Protein AF-A0A969BM88-F1 (afdb_monomer_lite)

Foldseek 3Di:
DEAAEDDQALVVVCVVQVVADDPNGDGDYYYDYDPVCVVSVVVNVVPDPDDDDDDDDPVD

pLDDT: mean 87.35, std 4.64, range [67.0, 93.19]

Radius of gyration: 11.85 Å; chains: 1; bounding box: 26×21×30 Å

Secondary structure (DSSP, 8-state):
-EESS--SSHHHHHHHHTTS--TT-----EE---TTTHHHHHHHHHH-SS-------TT-

Structure (mmCIF, N/CA/C/O backbone):
data_AF-A0A969BM88-F1
#
_entry.id   AF-A0A969BM88-F1
#
loop_
_atom_site.group_PDB
_atom_site.id
_atom_site.type_symbol
_atom_site.label_atom_id
_atom_site.label_alt_id
_atom_site.label_comp_id
_atom_site.label_asym_id
_atom_site.label_entity_id
_atom_site.label_seq_id
_atom_site.pdbx_PDB_ins_code
_atom_site.Cartn_x
_atom_site.Cartn_y
_atom_site.Cartn_z
_atom_site.occupancy
_atom_site.B_iso_or_equiv
_atom_site.auth_seq_id
_atom_site.auth_comp_id
_atom_site.auth_asym_id
_atom_site.auth_atom_id
_atom_site.pdbx_PDB_model_num
ATOM 1 N N . MET A 1 1 ? 4.176 -12.340 -2.939 1.00 87.38 1 MET A N 1
ATOM 2 C CA . MET A 1 1 ? 4.854 -11.663 -1.805 1.00 87.38 1 MET A CA 1
ATOM 3 C C . MET A 1 1 ? 3.780 -11.227 -0.821 1.00 87.38 1 MET A C 1
ATOM 5 O O . MET A 1 1 ? 2.691 -10.915 -1.279 1.00 87.38 1 MET A O 1
ATOM 9 N N . ILE A 1 2 ? 4.028 -11.282 0.487 1.00 91.69 2 ILE A N 1
ATOM 10 C CA . ILE A 1 2 ? 3.032 -10.894 1.495 1.00 91.69 2 ILE A CA 1
ATOM 11 C C . ILE A 1 2 ? 3.654 -9.829 2.401 1.00 91.69 2 ILE A C 1
ATOM 13 O O . ILE A 1 2 ? 4.710 -10.063 2.988 1.00 91.69 2 ILE A O 1
ATOM 17 N N . ASN A 1 3 ? 3.029 -8.657 2.475 1.00 91.19 3 ASN A N 1
ATOM 18 C CA . ASN A 1 3 ? 3.292 -7.654 3.499 1.00 91.19 3 ASN A CA 1
ATOM 19 C C . ASN A 1 3 ? 2.406 -7.976 4.708 1.00 91.19 3 ASN A C 1
ATOM 21 O O . ASN A 1 3 ? 1.185 -7.982 4.577 1.00 91.19 3 ASN A O 1
ATOM 25 N N . TYR A 1 4 ? 3.011 -8.252 5.861 1.00 91.69 4 TYR A N 1
ATOM 26 C CA . TYR A 1 4 ? 2.268 -8.489 7.105 1.00 91.69 4 TYR A CA 1
ATOM 27 C C . TYR A 1 4 ? 1.756 -7.204 7.762 1.00 91.69 4 TYR A C 1
ATOM 29 O O . TYR A 1 4 ? 0.855 -7.273 8.581 1.00 91.69 4 TYR A O 1
ATOM 37 N N . GLU A 1 5 ? 2.315 -6.064 7.371 1.00 90.31 5 GLU A N 1
ATOM 38 C CA . GLU A 1 5 ? 1.953 -4.722 7.825 1.00 90.31 5 GLU A CA 1
ATOM 39 C C . GLU A 1 5 ? 1.990 -3.793 6.613 1.00 90.31 5 GLU A C 1
ATOM 41 O O . GLU A 1 5 ? 2.767 -4.033 5.663 1.00 90.31 5 GLU A O 1
ATOM 46 N N . LEU A 1 6 ? 1.175 -2.741 6.628 1.00 91.81 6 LEU A N 1
ATOM 47 C CA . LEU A 1 6 ? 1.154 -1.780 5.541 1.00 91.81 6 LEU A CA 1
ATOM 48 C C . LEU A 1 6 ? 2.452 -0.947 5.558 1.00 91.81 6 LEU A C 1
ATOM 50 O O . LEU A 1 6 ? 2.799 -0.359 6.575 1.00 91.81 6 LEU A O 1
ATOM 54 N N . PRO A 1 7 ? 3.202 -0.858 4.443 1.00 91.69 7 PRO A N 1
ATOM 55 C CA . PRO A 1 7 ? 4.365 0.026 4.381 1.00 91.69 7 PRO A CA 1
ATOM 56 C C . PRO A 1 7 ? 3.964 1.496 4.553 1.00 91.69 7 PRO A C 1
ATOM 58 O O . PRO A 1 7 ? 2.977 1.916 3.965 1.00 91.69 7 PRO A O 1
ATOM 61 N N . ASP A 1 8 ? 4.775 2.309 5.231 1.00 89.06 8 ASP A N 1
ATOM 62 C CA . ASP A 1 8 ? 4.441 3.725 5.481 1.00 89.06 8 ASP A CA 1
ATOM 63 C C . ASP A 1 8 ? 4.408 4.606 4.220 1.00 89.06 8 ASP A C 1
ATOM 65 O O . ASP A 1 8 ? 3.771 5.661 4.197 1.00 89.06 8 ASP A O 1
ATOM 69 N N . THR A 1 9 ? 5.123 4.202 3.163 1.00 89.81 9 THR A N 1
ATOM 70 C C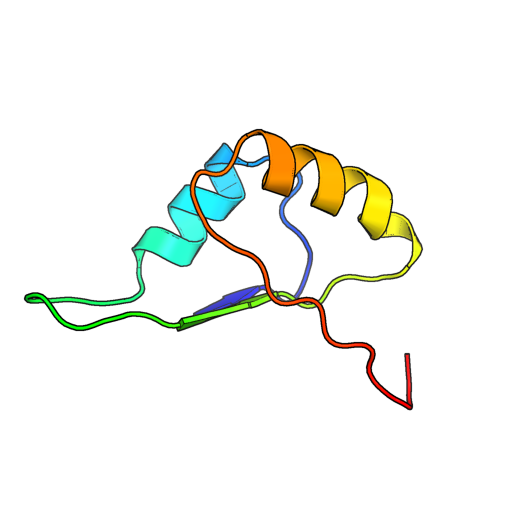A . THR A 1 9 ? 5.288 4.991 1.934 1.00 89.81 9 THR A CA 1
ATOM 71 C C . THR A 1 9 ? 5.045 4.163 0.672 1.00 89.81 9 THR A C 1
ATOM 73 O O . THR A 1 9 ? 5.305 2.957 0.617 1.00 89.81 9 THR A O 1
ATOM 76 N N . ALA A 1 10 ? 4.586 4.835 -0.390 1.00 89.94 10 ALA A N 1
ATOM 77 C CA . ALA A 1 10 ? 4.345 4.211 -1.694 1.00 89.94 10 ALA A CA 1
ATOM 78 C C . ALA A 1 10 ? 5.632 3.677 -2.350 1.00 89.94 10 ALA A C 1
ATOM 80 O O . ALA A 1 10 ? 5.609 2.657 -3.043 1.00 89.94 10 ALA A O 1
ATOM 81 N N . GLU A 1 11 ? 6.762 4.344 -2.109 1.00 90.12 11 GLU A N 1
ATOM 82 C CA . GLU A 1 11 ? 8.073 3.916 -2.600 1.00 90.12 11 GLU A CA 1
ATOM 83 C C . GLU A 1 11 ? 8.500 2.598 -1.943 1.00 90.12 11 GLU A C 1
ATOM 85 O O . GLU A 1 11 ? 8.820 1.632 -2.640 1.00 90.12 11 GLU A O 1
ATOM 90 N N . THR A 1 12 ? 8.401 2.506 -0.611 1.00 91.25 12 THR A N 1
ATOM 91 C CA . THR A 1 12 ? 8.682 1.262 0.117 1.00 91.25 12 THR A CA 1
ATOM 92 C C . THR A 1 12 ? 7.743 0.147 -0.330 1.00 91.25 12 THR A C 1
ATOM 94 O O . THR A 1 12 ? 8.195 -0.976 -0.564 1.00 91.25 12 THR A O 1
ATOM 97 N N . TYR A 1 13 ? 6.452 0.445 -0.513 1.00 91.69 13 TYR A N 1
ATOM 98 C CA . TYR A 1 13 ? 5.494 -0.519 -1.053 1.00 91.69 13 TYR A CA 1
ATOM 99 C C . TYR A 1 13 ? 5.957 -1.073 -2.410 1.00 91.69 13 TYR A C 1
ATOM 101 O O . TYR A 1 13 ? 6.087 -2.290 -2.567 1.00 91.69 13 TYR A O 1
ATOM 109 N N . THR A 1 14 ? 6.299 -0.192 -3.353 1.00 89.81 14 THR A N 1
ATOM 110 C CA . THR A 1 14 ? 6.750 -0.560 -4.706 1.00 89.81 14 THR A CA 1
ATOM 111 C C . THR A 1 14 ? 8.026 -1.402 -4.674 1.00 89.81 14 THR A C 1
ATOM 113 O O . THR A 1 14 ? 8.096 -2.450 -5.320 1.00 89.81 14 THR A O 1
ATOM 116 N N . HIS A 1 15 ? 9.017 -1.013 -3.868 1.00 90.19 15 HIS A N 1
ATOM 117 C CA . HIS A 1 15 ? 10.261 -1.770 -3.713 1.00 90.19 15 HIS A CA 1
ATOM 118 C C . HIS A 1 15 ? 10.040 -3.181 -3.152 1.00 90.19 15 HIS A C 1
ATOM 120 O O . HIS A 1 15 ? 10.733 -4.120 -3.564 1.00 90.19 15 HIS A O 1
ATOM 126 N N . ARG A 1 16 ? 9.066 -3.359 -2.249 1.00 89.88 16 ARG A N 1
ATOM 127 C CA . ARG A 1 16 ? 8.738 -4.679 -1.696 1.00 89.88 16 ARG A CA 1
ATOM 128 C C . ARG A 1 16 ? 8.004 -5.561 -2.710 1.00 89.88 16 ARG A C 1
ATOM 130 O O . ARG A 1 16 ? 8.354 -6.737 -2.856 1.00 89.88 16 ARG A O 1
ATOM 137 N N . ILE A 1 17 ? 7.022 -5.018 -3.434 1.00 89.69 17 ILE A N 1
ATOM 138 C CA . ILE A 1 17 ? 6.235 -5.808 -4.398 1.00 89.69 17 ILE A CA 1
ATOM 139 C C . ILE A 1 17 ? 6.970 -6.074 -5.719 1.00 89.69 17 ILE A C 1
ATOM 141 O O . ILE A 1 17 ? 6.697 -7.085 -6.371 1.00 89.69 17 ILE A O 1
ATOM 145 N N . GLY A 1 18 ? 7.976 -5.260 -6.063 1.00 87.12 18 GLY A N 1
ATOM 146 C CA . GLY A 1 18 ? 8.823 -5.417 -7.256 1.00 87.12 18 GLY A CA 1
ATOM 147 C C . GLY A 1 18 ? 9.674 -6.695 -7.288 1.00 87.12 18 GLY A C 1
ATOM 148 O O . GLY A 1 18 ? 10.438 -6.925 -8.222 1.00 87.12 18 GLY A O 1
ATOM 149 N N . ARG A 1 19 ? 9.561 -7.552 -6.266 1.00 82.75 19 ARG A N 1
ATOM 150 C CA . ARG A 1 19 ? 10.159 -8.897 -6.224 1.00 82.75 19 ARG A CA 1
ATOM 151 C C . ARG A 1 19 ? 9.219 -9.995 -6.732 1.00 82.75 19 ARG A C 1
ATOM 153 O O . ARG A 1 19 ? 9.617 -11.160 -6.742 1.00 82.75 19 ARG A O 1
ATOM 160 N N . THR A 1 20 ? 8.002 -9.645 -7.148 1.00 82.25 20 THR A N 1
ATOM 161 C CA . THR A 1 20 ? 7.013 -10.565 -7.732 1.00 82.25 20 THR A CA 1
ATOM 162 C C . THR A 1 20 ? 6.994 -10.458 -9.258 1.00 82.25 20 THR A C 1
ATOM 164 O O . THR A 1 20 ? 7.227 -9.379 -9.784 1.00 82.25 20 THR A O 1
ATOM 167 N N . GLY A 1 21 ? 6.728 -11.568 -9.959 1.00 78.19 21 GLY A N 1
ATOM 168 C CA . GLY A 1 21 ? 6.718 -11.615 -11.429 1.00 78.1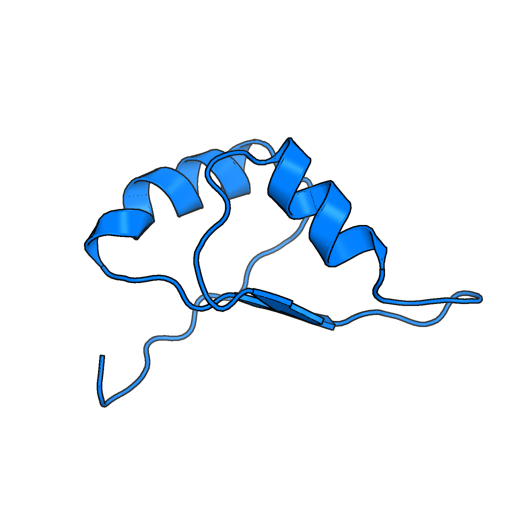9 21 GLY A CA 1
ATOM 169 C C . GLY A 1 21 ? 8.123 -11.499 -12.039 1.00 78.19 21 GLY A C 1
ATOM 170 O O . GLY A 1 21 ? 8.773 -10.462 -11.968 1.00 78.19 21 GLY A O 1
ATOM 171 N N . ARG A 1 22 ? 8.643 -12.583 -12.625 1.00 83.75 22 ARG A N 1
ATOM 172 C CA . ARG A 1 22 ? 9.948 -12.601 -13.316 1.00 83.75 22 ARG A CA 1
ATOM 173 C C . ARG A 1 22 ? 9.779 -13.158 -14.724 1.00 83.75 22 ARG A C 1
ATOM 175 O O . ARG A 1 22 ? 8.851 -13.919 -14.964 1.00 83.75 22 ARG A O 1
ATOM 182 N N . ALA A 1 23 ? 10.690 -12.798 -15.632 1.00 86.38 23 ALA A N 1
ATOM 183 C CA . ALA A 1 23 ? 10.718 -13.305 -17.009 1.00 86.38 23 ALA A CA 1
ATOM 184 C C . ALA A 1 23 ? 9.375 -13.148 -17.757 1.00 86.38 23 ALA A C 1
ATOM 186 O O . ALA A 1 23 ? 8.909 -14.068 -18.420 1.00 86.38 23 ALA A O 1
ATOM 187 N N . GLY A 1 24 ? 8.730 -11.984 -17.613 1.00 81.25 24 GLY A N 1
ATOM 188 C CA . GLY A 1 24 ? 7.446 -11.685 -18.258 1.00 81.25 24 GLY A CA 1
ATOM 189 C C . GLY A 1 24 ? 6.218 -12.310 -17.586 1.00 81.25 24 GLY A C 1
ATOM 190 O O . GLY A 1 24 ? 5.104 -12.067 -18.037 1.00 81.25 24 GLY A O 1
ATOM 191 N N . ALA A 1 25 ? 6.386 -13.078 -16.506 1.00 86.94 25 ALA A N 1
ATOM 192 C CA . ALA A 1 25 ? 5.265 -13.604 -15.736 1.00 86.94 25 ALA A CA 1
ATOM 193 C C . ALA A 1 25 ? 4.649 -12.534 -14.821 1.00 86.94 25 ALA A C 1
ATOM 195 O O . ALA A 1 25 ? 5.352 -11.691 -14.258 1.00 86.94 25 ALA A O 1
ATOM 196 N N . THR A 1 26 ? 3.337 -12.619 -14.611 1.00 86.31 26 THR A N 1
ATOM 197 C CA . THR A 1 26 ? 2.607 -11.770 -13.663 1.00 86.31 26 THR A CA 1
ATOM 198 C C . THR A 1 26 ? 2.953 -12.129 -12.218 1.00 86.31 26 THR A C 1
ATOM 200 O O . THR A 1 26 ? 3.079 -13.304 -11.867 1.00 86.31 26 THR A O 1
ATOM 203 N N . GLY A 1 27 ? 3.091 -11.115 -11.366 1.00 87.31 27 GLY A N 1
ATOM 204 C CA . GLY A 1 27 ? 3.289 -11.265 -9.927 1.00 87.31 27 GLY A CA 1
ATOM 205 C C . GLY A 1 27 ? 2.043 -10.873 -9.139 1.00 87.31 27 GLY A C 1
ATOM 206 O O . GLY A 1 27 ? 1.316 -9.970 -9.537 1.00 87.31 27 GLY A O 1
ATOM 207 N N . THR A 1 28 ? 1.819 -11.529 -8.000 1.00 89.31 28 THR A N 1
ATOM 208 C CA . THR A 1 28 ? 0.770 -11.143 -7.046 1.00 89.31 28 THR A CA 1
ATOM 209 C C . THR A 1 28 ? 1.392 -10.849 -5.686 1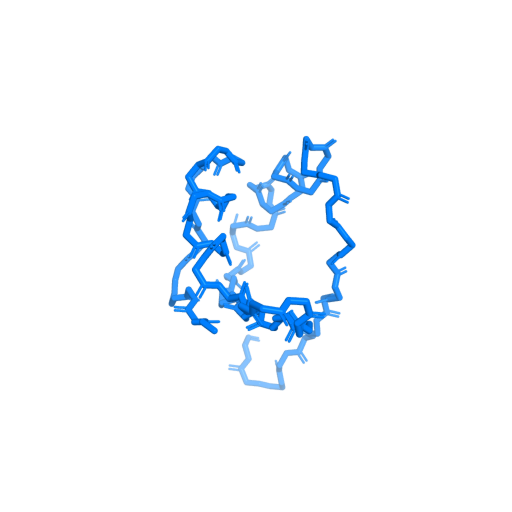.00 89.31 28 THR A C 1
ATOM 211 O O . THR A 1 28 ? 2.232 -11.610 -5.173 1.00 89.31 28 THR A O 1
ATOM 214 N N . ALA A 1 29 ? 0.979 -9.730 -5.098 1.00 90.50 29 ALA A N 1
ATOM 215 C CA . ALA A 1 29 ? 1.339 -9.340 -3.749 1.00 90.50 29 ALA A CA 1
ATOM 216 C C . ALA A 1 29 ? 0.081 -9.126 -2.906 1.00 90.50 29 ALA A C 1
ATOM 218 O O . ALA A 1 29 ? -0.893 -8.551 -3.379 1.00 90.50 29 ALA A O 1
ATOM 219 N N . PHE A 1 30 ? 0.128 -9.590 -1.661 1.00 92.12 30 PHE A N 1
ATOM 220 C CA . PHE A 1 30 ? -0.915 -9.371 -0.667 1.00 92.12 30 PHE A CA 1
ATOM 221 C C . PHE A 1 30 ? -0.367 -8.470 0.430 1.00 92.12 30 PHE A C 1
ATOM 223 O O . PHE A 1 30 ? 0.813 -8.559 0.771 1.00 92.12 30 PHE A O 1
ATOM 230 N N . THR A 1 31 ? -1.219 -7.625 0.992 1.00 92.31 31 THR A N 1
ATOM 231 C CA . THR A 1 31 ? -0.870 -6.785 2.133 1.00 92.31 31 THR A CA 1
ATOM 232 C C . THR A 1 31 ? -1.972 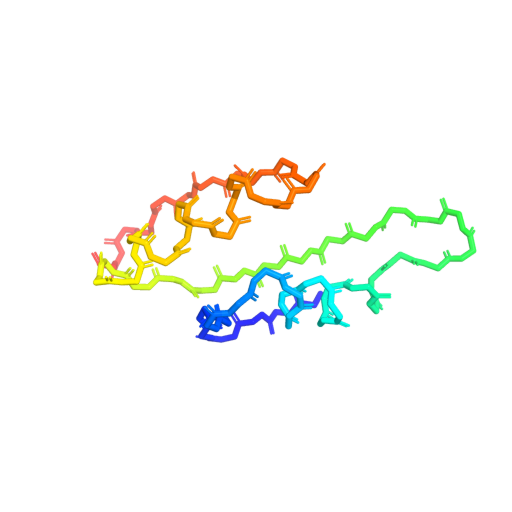-6.881 3.160 1.00 92.31 31 THR A C 1
ATOM 234 O O . THR A 1 31 ? -3.130 -6.630 2.831 1.00 92.31 31 THR A O 1
ATOM 237 N N . LEU A 1 32 ? -1.604 -7.262 4.378 1.00 93.19 32 LEU A N 1
ATOM 238 C CA . LEU A 1 32 ? -2.480 -7.124 5.529 1.00 93.19 32 LEU A CA 1
ATOM 239 C C . LEU A 1 32 ? -2.514 -5.641 5.904 1.00 93.19 32 LEU A C 1
ATOM 241 O O . LEU A 1 32 ? -1.485 -4.969 5.866 1.00 93.19 32 LEU A O 1
ATOM 245 N N . CYS A 1 33 ? -3.714 -5.136 6.155 1.00 91.12 33 CYS A N 1
ATOM 246 C CA . CYS A 1 33 ? -3.966 -3.735 6.447 1.00 91.12 33 CYS A CA 1
ATOM 247 C C . CYS A 1 33 ? -5.039 -3.672 7.524 1.00 91.12 33 CYS A C 1
ATOM 249 O O . CYS A 1 33 ? -6.164 -4.137 7.302 1.00 91.12 33 CYS A O 1
ATOM 251 N N . ASP A 1 34 ? -4.702 -3.056 8.646 1.00 90.56 34 ASP A N 1
ATOM 252 C CA . ASP A 1 34 ? -5.641 -2.809 9.726 1.00 90.56 34 ASP A CA 1
ATOM 253 C C . ASP A 1 34 ? -6.542 -1.607 9.425 1.00 90.56 34 ASP A C 1
ATOM 255 O O . ASP A 1 34 ? -6.324 -0.804 8.508 1.00 90.56 34 ASP A O 1
ATOM 259 N N . LYS A 1 35 ? -7.615 -1.484 10.214 1.00 88.00 35 LYS A N 1
ATOM 260 C CA . LYS A 1 35 ? -8.622 -0.424 10.053 1.00 88.00 35 LYS A CA 1
ATOM 261 C C . LYS A 1 35 ? -8.011 0.974 10.194 1.00 88.00 35 LYS A C 1
ATOM 263 O O . LYS A 1 35 ? -8.432 1.881 9.476 1.00 88.00 35 LYS A O 1
ATOM 268 N N . GLU A 1 36 ? -7.030 1.132 11.079 1.00 89.69 36 GLU A N 1
ATOM 269 C CA . GLU A 1 36 ? -6.342 2.401 11.349 1.00 89.69 36 GLU A CA 1
ATOM 270 C C . GLU A 1 36 ? -5.400 2.807 10.201 1.00 89.69 36 GLU A C 1
ATOM 272 O O . GLU A 1 36 ? -5.261 3.989 9.887 1.00 89.69 36 GLU A O 1
ATOM 277 N N . GLU A 1 37 ? -4.851 1.829 9.479 1.00 90.44 37 GLU A N 1
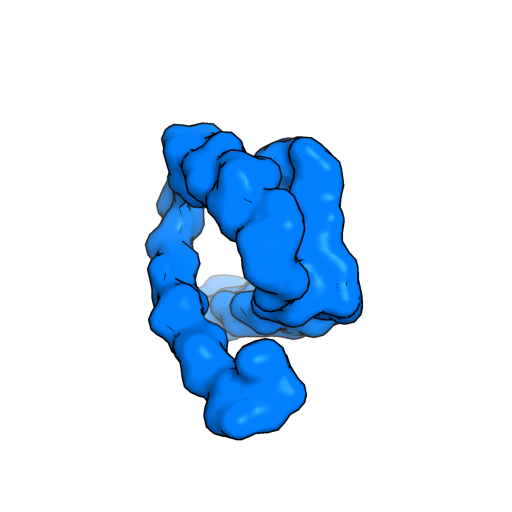ATOM 278 C CA . GLU A 1 37 ? -3.910 2.032 8.370 1.00 90.44 37 GLU A CA 1
ATOM 279 C C . GLU A 1 37 ? -4.608 2.402 7.046 1.00 90.44 37 GLU A C 1
ATOM 281 O O . GLU A 1 37 ? -3.965 2.774 6.060 1.00 90.44 37 GLU A O 1
ATOM 286 N N . ARG A 1 38 ? -5.949 2.375 6.991 1.00 87.81 38 ARG A N 1
ATOM 287 C CA . ARG A 1 38 ? -6.712 2.686 5.763 1.00 87.81 38 ARG A CA 1
ATOM 288 C C . ARG A 1 38 ? -6.417 4.079 5.198 1.00 87.81 38 ARG A C 1
ATOM 290 O O . ARG A 1 38 ? -6.496 4.279 3.982 1.00 87.81 38 ARG A O 1
ATOM 297 N N . GLY A 1 39 ? -6.065 5.040 6.055 1.00 89.38 39 GLY A N 1
ATOM 298 C CA . GLY A 1 39 ? -5.622 6.370 5.629 1.00 89.38 39 GLY A CA 1
ATOM 299 C C . GLY A 1 39 ? -4.305 6.323 4.848 1.00 89.38 39 GLY A C 1
ATOM 300 O O . GLY A 1 39 ? -4.207 6.890 3.758 1.00 89.38 39 GLY A O 1
ATOM 301 N N . GLN A 1 40 ? -3.320 5.582 5.361 1.00 89.81 40 GLN A N 1
ATOM 302 C CA . GLN A 1 40 ? -2.039 5.357 4.689 1.00 89.81 40 GLN A CA 1
ATOM 303 C C . GLN A 1 40 ? -2.232 4.560 3.393 1.00 89.81 40 GLN A C 1
ATOM 305 O O . GLN A 1 40 ? -1.663 4.925 2.363 1.00 89.81 40 GLN A O 1
ATOM 310 N N . LEU A 1 41 ? -3.114 3.552 3.393 1.00 90.56 41 LEU A N 1
ATOM 311 C CA . LEU A 1 41 ? -3.432 2.766 2.197 1.00 90.56 41 LEU A CA 1
ATOM 312 C C . LEU A 1 41 ? -3.957 3.661 1.072 1.00 90.56 41 LEU A C 1
ATOM 314 O O . LEU A 1 41 ? -3.559 3.505 -0.082 1.00 90.56 41 LEU A O 1
ATOM 318 N N . LYS A 1 42 ? -4.823 4.628 1.397 1.00 88.94 42 LYS A N 1
ATOM 319 C CA . LYS A 1 42 ? -5.340 5.593 0.419 1.00 88.94 42 LYS A CA 1
ATOM 320 C C . LYS A 1 42 ? -4.221 6.452 -0.174 1.00 88.94 42 LYS A C 1
ATOM 322 O O . LYS A 1 42 ? -4.204 6.665 -1.384 1.00 88.94 42 LYS A O 1
ATOM 327 N N . ASN A 1 43 ? -3.275 6.901 0.649 1.00 89.75 43 ASN A N 1
ATOM 328 C CA . ASN A 1 43 ? -2.127 7.679 0.181 1.00 89.75 43 ASN A CA 1
ATOM 329 C C . ASN A 1 43 ? -1.236 6.853 -0.754 1.00 89.75 43 ASN A C 1
ATOM 331 O O . ASN A 1 43 ? -0.878 7.321 -1.833 1.00 89.75 43 ASN A O 1
ATOM 335 N N . ILE A 1 44 ? -0.942 5.607 -0.380 1.00 90.38 44 ILE A N 1
ATOM 336 C CA . ILE A 1 44 ? -0.150 4.684 -1.200 1.00 90.38 44 ILE A CA 1
ATOM 337 C C . ILE A 1 44 ? -0.856 4.397 -2.520 1.00 90.38 44 ILE A C 1
ATOM 339 O O . ILE A 1 44 ? -0.227 4.482 -3.571 1.00 90.38 44 ILE A O 1
ATOM 343 N N . ARG A 1 45 ? -2.162 4.115 -2.487 1.00 89.19 45 ARG A N 1
ATOM 344 C CA . ARG A 1 45 ? -2.972 3.870 -3.685 1.00 89.19 45 ARG A CA 1
ATOM 345 C C . ARG A 1 45 ? -2.978 5.071 -4.629 1.00 89.19 45 ARG A C 1
ATOM 347 O O . ARG A 1 45 ? -2.890 4.874 -5.829 1.00 89.19 45 ARG A O 1
ATOM 354 N N . ASN A 1 46 ? -3.074 6.294 -4.109 1.00 86.38 46 ASN A N 1
ATOM 355 C CA . ASN A 1 46 ? -3.117 7.496 -4.948 1.00 86.38 46 ASN A CA 1
ATOM 356 C C . ASN A 1 46 ? -1.810 7.739 -5.718 1.00 86.38 46 ASN A C 1
ATOM 358 O O . ASN A 1 46 ? -1.844 8.319 -6.799 1.00 86.38 46 ASN A O 1
ATOM 362 N N . VAL A 1 47 ? -0.668 7.340 -5.151 1.00 86.31 47 VAL A N 1
ATOM 363 C CA . VAL A 1 47 ? 0.660 7.553 -5.754 1.00 86.31 47 VAL A CA 1
ATOM 364 C C . VAL A 1 47 ? 1.138 6.316 -6.526 1.00 86.31 47 VAL A C 1
ATOM 366 O O . VAL A 1 47 ? 1.934 6.427 -7.455 1.00 86.31 47 VAL A O 1
ATOM 369 N N . SER A 1 48 ? 0.653 5.129 -6.162 1.00 83.12 48 SER A N 1
ATOM 370 C CA . SER A 1 48 ? 0.980 3.874 -6.835 1.00 83.12 48 SER A CA 1
ATOM 371 C C . SER A 1 48 ? 0.227 3.746 -8.157 1.00 83.12 48 SER A C 1
ATOM 373 O O . SER A 1 48 ? -0.973 3.977 -8.238 1.00 83.12 48 SER A O 1
ATOM 375 N N . SER A 1 49 ? 0.920 3.288 -9.198 1.00 79.81 49 SER A N 1
ATOM 376 C CA . SER A 1 49 ? 0.316 2.986 -10.504 1.00 79.81 49 SER A CA 1
ATOM 377 C C . SER A 1 49 ? -0.368 1.611 -10.566 1.00 79.81 49 SER A C 1
ATOM 379 O O . SER A 1 49 ? -0.733 1.161 -11.649 1.00 79.81 49 SER A O 1
ATOM 381 N N . HIS A 1 50 ? -0.498 0.918 -9.433 1.00 79.94 50 HIS A N 1
ATOM 382 C CA . HIS A 1 50 ? -1.089 -0.418 -9.358 1.00 79.94 50 HIS A CA 1
ATOM 383 C C . HIS A 1 50 ? -2.545 -0.347 -8.910 1.00 79.94 50 HIS A C 1
ATOM 385 O O . HIS A 1 50 ? -2.892 0.447 -8.036 1.00 79.94 50 HIS A O 1
ATOM 391 N N . ASP A 1 51 ? -3.379 -1.227 -9.462 1.00 80.12 51 ASP A N 1
ATOM 392 C CA . ASP A 1 51 ? -4.736 -1.411 -8.964 1.00 80.12 51 ASP A CA 1
ATOM 393 C C . ASP A 1 51 ? -4.719 -2.273 -7.695 1.00 80.12 51 ASP A C 1
ATOM 395 O O . ASP A 1 51 ? -4.031 -3.294 -7.619 1.00 80.12 51 ASP A O 1
ATOM 399 N N . PHE A 1 52 ? -5.467 -1.845 -6.682 1.00 84.69 52 PHE A N 1
ATOM 400 C CA . PHE A 1 52 ? -5.553 -2.547 -5.404 1.00 84.69 52 PHE A CA 1
ATOM 401 C C . PHE A 1 52 ? -6.951 -3.122 -5.275 1.00 84.69 52 PHE A C 1
ATOM 403 O O . PHE A 1 52 ? -7.921 -2.369 -5.194 1.00 84.69 52 PHE A O 1
ATOM 410 N N . GLN A 1 53 ? -7.062 -4.437 -5.145 1.00 88.31 53 GLN A N 1
ATOM 411 C CA . GLN A 1 53 ? -8.306 -5.056 -4.706 1.00 88.31 53 GLN A CA 1
ATOM 412 C C . GLN A 1 53 ? -8.317 -5.106 -3.179 1.00 88.31 53 GLN A C 1
ATOM 414 O O . GLN A 1 53 ? -7.433 -5.699 -2.565 1.00 88.31 53 GLN A O 1
ATOM 419 N N . VAL A 1 54 ? -9.301 -4.445 -2.568 1.00 87.56 54 VAL A N 1
ATOM 420 C CA . VAL A 1 54 ? -9.506 -4.477 -1.115 1.00 87.56 54 VAL A CA 1
ATOM 421 C C . VAL A 1 54 ? -10.559 -5.531 -0.820 1.00 87.56 54 VAL A C 1
ATOM 423 O O . VAL A 1 54 ? -11.649 -5.491 -1.386 1.00 87.56 54 VAL A O 1
ATOM 426 N N . MET A 1 55 ? -10.216 -6.465 0.058 1.00 87.50 55 MET A N 1
ATOM 427 C CA . MET A 1 55 ? -11.104 -7.513 0.538 1.00 87.50 55 MET A CA 1
ATOM 428 C C . MET A 1 55 ? -11.202 -7.386 2.053 1.00 87.50 55 MET A C 1
ATOM 430 O O . MET A 1 55 ? -10.179 -7.413 2.735 1.00 87.50 55 MET A O 1
ATOM 434 N N . ASP A 1 56 ? -12.417 -7.241 2.574 1.00 85.75 56 ASP A N 1
ATOM 435 C CA . ASP A 1 56 ? -12.648 -7.330 4.013 1.00 85.75 56 ASP A CA 1
ATOM 436 C C . ASP A 1 56 ? -12.601 -8.799 4.450 1.00 85.75 56 ASP A C 1
ATOM 438 O O . ASP A 1 56 ? -13.067 -9.696 3.743 1.00 85.75 56 ASP A O 1
ATOM 442 N N . HIS A 1 57 ? -12.034 -9.046 5.629 1.00 81.94 57 HIS A N 1
ATOM 443 C CA . HIS A 1 57 ? -11.944 -10.378 6.209 1.00 81.94 57 HIS A CA 1
ATOM 444 C C . HIS A 1 57 ? -12.968 -10.520 7.346 1.00 81.94 57 HIS A C 1
ATOM 446 O O . HIS A 1 57 ? -13.067 -9.621 8.180 1.00 81.94 57 HIS A O 1
ATOM 452 N N . PRO A 1 58 ? -13.712 -11.639 7.438 1.00 82.25 58 PRO A N 1
ATOM 453 C CA . PRO A 1 58 ? -14.807 -11.800 8.405 1.00 82.25 58 PRO A CA 1
ATOM 454 C C . PRO A 1 58 ? -14.370 -11.776 9.879 1.00 82.25 58 PRO A C 1
ATOM 456 O O . PRO A 1 58 ? -15.216 -11.665 10.760 1.00 82.25 58 PRO A O 1
ATOM 459 N N . PHE A 1 59 ? -13.067 -11.885 10.148 1.00 78.06 59 PHE A N 1
ATOM 460 C CA . PHE A 1 59 ? -12.487 -11.899 11.494 1.00 78.06 59 PHE A CA 1
ATOM 461 C C . PHE A 1 59 ? -11.628 -10.654 11.811 1.00 78.06 59 PHE A C 1
ATOM 463 O O . PHE A 1 59 ? -10.853 -10.703 12.762 1.00 78.06 59 PHE A O 1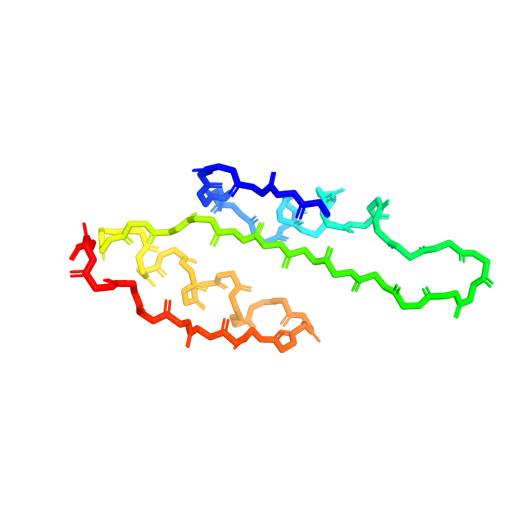
ATOM 470 N N . ALA A 1 60 ? -11.721 -9.584 11.006 1.00 67.00 60 ALA A N 1
ATOM 471 C CA . ALA A 1 60 ? -10.949 -8.338 11.156 1.00 67.00 60 ALA A CA 1
ATOM 472 C C . ALA A 1 60 ? -11.728 -7.190 11.825 1.00 67.00 60 ALA A C 1
ATOM 474 O O . ALA A 1 60 ? -12.953 -7.027 11.615 1.00 67.00 60 ALA A O 1
#

Sequence (60 aa):
MINYELPDTAETYTHRIGRTGRAGATGTAFTLCDKEERGQLKNIRNVSSHDFQVMDHPFA